Protein AF-K1S574-F1 (afdb_monomer_lite)

Foldseek 3Di:
DDDDPPDVVVLVVVLVVLLVVLVVVLVPDPDPVVSVVSVVVNCVCSVCSVVVVVVVPVPPPPPDPPVVCLVVPQLCVVCVVDPDPDDPVNSVVSSVVSVCVVVVHDPVVVVVVVVPDDDDDDDLPPPPDDPVRVVVVLVVLCVVQPPNSPDDDDDDPDSVVVVVVSVVVPPPDD

pLDDT: mean 71.99, std 15.11, range [36.28, 94.56]

Sequence (174 aa):
MPGVKYTEPFTERKSRMAEGAFDRIIGITDKETKRKAVEQAKAYILGNWSGIMIAMKSGDSNVRCSAEGHVSHVYADRMSSRPLGWCRTGADKMSRLRIYRQNQGNMLELVRYQKKEMKQVSGAEEIIYSATEMIRMEKANKRKLGVLADLPVYDIPYPQIKKIAALKNHIWGL

Structure (mmCIF, N/CA/C/O backbone):
data_AF-K1S574-F1
#
_entry.id   AF-K1S574-F1
#
loop_
_atom_site.group_PDB
_atom_site.id
_atom_site.type_symbol
_atom_site.label_atom_id
_atom_site.label_alt_id
_atom_site.label_comp_id
_atom_site.label_asym_id
_atom_site.label_entity_id
_atom_site.label_seq_id
_atom_site.pdbx_PDB_ins_code
_atom_site.Cartn_x
_atom_site.Cartn_y
_atom_site.Cartn_z
_atom_site.occupancy
_atom_site.B_iso_or_equiv
_atom_site.auth_seq_id
_atom_site.auth_comp_id
_atom_site.auth_asym_id
_atom_site.auth_atom_id
_atom_site.pdbx_PDB_model_num
ATOM 1 N N . MET A 1 1 ? -17.639 29.711 -12.517 1.00 36.62 1 MET A N 1
ATOM 2 C CA . MET A 1 1 ? -18.075 28.352 -12.124 1.00 36.62 1 MET A CA 1
ATOM 3 C C . MET A 1 1 ? -19.044 28.495 -10.957 1.00 36.62 1 MET A C 1
ATOM 5 O O . MET A 1 1 ? -18.639 29.071 -9.954 1.00 36.62 1 MET A O 1
ATOM 9 N N . PRO A 1 2 ? -20.320 28.105 -11.099 1.00 36.28 2 PRO A N 1
ATOM 10 C CA . PRO A 1 2 ? -21.314 28.299 -10.049 1.00 36.28 2 PRO A CA 1
ATOM 11 C C . PRO A 1 2 ? -21.059 27.331 -8.885 1.00 36.28 2 PRO A C 1
ATOM 13 O O . PRO A 1 2 ? -20.851 26.137 -9.090 1.00 36.28 2 PRO A O 1
ATOM 16 N N . GLY A 1 3 ? -21.018 27.876 -7.667 1.00 43.53 3 GLY A N 1
ATOM 17 C CA . GLY A 1 3 ? -20.707 27.152 -6.438 1.00 43.53 3 GLY A CA 1
ATOM 18 C C . GLY A 1 3 ? -21.792 26.148 -6.055 1.00 43.53 3 GLY A C 1
ATOM 19 O O . GLY A 1 3 ? -22.973 26.480 -5.972 1.00 43.53 3 GLY A O 1
ATOM 20 N N . VAL A 1 4 ? -21.371 24.915 -5.784 1.00 45.09 4 VAL A N 1
ATOM 21 C CA . VAL A 1 4 ? -22.225 23.810 -5.336 1.00 45.09 4 VAL A CA 1
ATOM 22 C C . VAL A 1 4 ? -22.621 24.038 -3.871 1.00 45.09 4 VAL A C 1
ATOM 24 O O . VAL A 1 4 ? -21.977 23.535 -2.956 1.00 45.09 4 VAL A O 1
ATOM 27 N N . LYS A 1 5 ? -23.681 24.815 -3.631 1.00 48.00 5 LYS A N 1
ATOM 28 C CA . LYS A 1 5 ? -24.252 25.066 -2.294 1.00 48.00 5 LYS A CA 1
ATOM 29 C C . LYS A 1 5 ? -25.531 24.259 -2.024 1.00 48.00 5 LYS A C 1
ATOM 31 O O . LYS A 1 5 ? -26.521 24.846 -1.629 1.00 48.00 5 LYS A O 1
ATOM 36 N N . TYR A 1 6 ? -25.560 22.935 -2.222 1.00 43.50 6 TYR A N 1
ATOM 37 C CA . TYR A 1 6 ? -26.774 22.145 -1.904 1.00 43.50 6 TYR A CA 1
ATOM 38 C C . TYR A 1 6 ? -26.513 20.683 -1.479 1.00 43.50 6 TYR A C 1
ATOM 40 O O . TYR A 1 6 ? -27.169 19.776 -1.981 1.00 43.50 6 TYR A O 1
ATOM 48 N N . THR A 1 7 ? -25.575 20.396 -0.556 1.00 54.28 7 THR A N 1
ATOM 49 C CA . THR A 1 7 ? -25.465 19.020 0.013 1.00 54.28 7 THR A CA 1
ATOM 50 C C . THR A 1 7 ? -25.196 18.887 1.522 1.00 54.28 7 THR A C 1
ATOM 52 O O . THR A 1 7 ? -25.251 17.764 2.026 1.00 54.28 7 THR A O 1
ATOM 55 N N . GLU A 1 8 ? -24.980 19.978 2.263 1.00 52.59 8 GLU A N 1
ATOM 56 C CA . GLU A 1 8 ? -24.678 19.952 3.711 1.00 52.59 8 GLU A CA 1
ATOM 57 C C . GLU A 1 8 ? -25.750 19.280 4.610 1.00 52.59 8 GLU A C 1
ATOM 59 O O . GLU A 1 8 ? -25.385 18.426 5.425 1.00 52.59 8 GLU A O 1
ATOM 64 N N . PRO A 1 9 ? -27.072 19.512 4.437 1.00 57.78 9 PRO A N 1
ATOM 65 C CA . PRO A 1 9 ? -28.077 18.958 5.358 1.00 57.78 9 PRO A CA 1
ATOM 66 C C . PRO A 1 9 ? -28.321 17.446 5.191 1.00 57.78 9 PRO A C 1
ATOM 68 O O . PRO A 1 9 ? -28.990 16.806 6.008 1.00 57.78 9 PRO A O 1
ATOM 71 N N . PHE A 1 10 ? -27.825 16.833 4.113 1.00 56.91 10 PHE A N 1
ATOM 72 C CA . PHE A 1 10 ? -27.921 15.384 3.912 1.00 56.91 10 PHE A CA 1
ATOM 73 C C . PHE A 1 10 ? -26.748 14.640 4.559 1.00 56.91 10 PHE A C 1
ATOM 75 O O . PHE A 1 10 ? -26.934 13.577 5.155 1.00 56.91 10 PHE A O 1
ATOM 82 N N . THR A 1 11 ? -25.544 15.210 4.477 1.00 67.69 11 THR A N 1
ATOM 83 C CA . THR A 1 11 ? -24.336 14.660 5.107 1.00 67.69 11 THR A CA 1
ATOM 84 C C . THR A 1 11 ? -24.427 14.678 6.630 1.00 67.69 11 THR A C 1
ATOM 86 O O . THR A 1 11 ? -24.017 13.713 7.272 1.00 67.69 11 THR A O 1
ATOM 89 N N . GLU A 1 12 ? -25.029 15.717 7.203 1.00 73.00 12 GLU A N 1
ATOM 90 C CA . GLU A 1 12 ? -25.180 15.881 8.652 1.00 73.00 12 GLU A CA 1
ATOM 91 C C . GLU A 1 12 ? -26.196 14.896 9.258 1.00 73.00 12 GLU A C 1
ATOM 93 O O . GLU A 1 12 ? -25.936 14.270 10.287 1.00 73.00 12 GLU A O 1
ATOM 98 N N . ARG A 1 13 ? -27.318 14.649 8.562 1.00 79.31 13 ARG A N 1
ATOM 99 C CA . ARG A 1 13 ? -28.309 13.637 8.972 1.00 79.31 13 ARG A CA 1
ATOM 100 C C . ARG A 1 13 ? -27.710 12.236 9.051 1.00 79.31 13 ARG A C 1
ATOM 102 O O . ARG A 1 13 ? -27.929 11.532 10.034 1.00 79.31 13 ARG A O 1
ATOM 109 N N . LYS A 1 14 ? -26.925 11.838 8.046 1.00 80.81 14 LYS A N 1
ATOM 110 C CA . LYS A 1 14 ? -26.242 10.537 8.055 1.00 80.81 14 LYS A CA 1
ATOM 111 C C . LYS A 1 14 ? -25.195 10.440 9.171 1.00 80.81 14 LYS A C 1
ATOM 113 O O . LYS A 1 14 ? -25.072 9.373 9.765 1.00 80.81 14 LYS A O 1
ATOM 118 N N . SER A 1 15 ? -24.513 11.542 9.494 1.00 85.00 15 SER A N 1
ATOM 119 C CA . SER A 1 15 ? -23.561 11.595 10.613 1.00 85.00 15 SER A CA 1
ATOM 120 C C . SER A 1 15 ? -24.252 11.306 11.943 1.00 85.00 15 SER A C 1
ATOM 122 O O . SER A 1 15 ? -23.809 10.437 12.685 1.00 85.00 15 SER A O 1
ATOM 124 N N . ARG A 1 16 ? -25.396 11.956 12.211 1.00 87.44 16 ARG A N 1
ATOM 125 C CA . ARG A 1 16 ? -26.190 11.713 13.432 1.00 87.44 16 ARG A CA 1
ATOM 126 C C . ARG A 1 16 ? -26.704 10.278 13.529 1.00 87.44 16 ARG A C 1
ATOM 128 O O . ARG A 1 16 ? -26.748 9.711 14.615 1.00 87.44 16 ARG A O 1
ATOM 135 N N . MET A 1 17 ? -27.091 9.675 12.404 1.00 89.19 17 MET A N 1
ATOM 136 C CA . MET A 1 17 ? -27.496 8.266 12.387 1.00 89.19 17 MET A CA 1
ATOM 137 C C . MET A 1 17 ? -26.329 7.329 12.717 1.00 89.19 17 MET A C 1
ATOM 139 O O . MET A 1 17 ? -26.517 6.375 13.472 1.00 89.19 17 MET A O 1
ATOM 143 N N . ALA A 1 18 ? -25.140 7.597 12.166 1.00 89.12 18 ALA A N 1
ATOM 144 C CA . ALA A 1 18 ? -23.933 6.832 12.463 1.00 89.12 18 ALA A CA 1
ATOM 145 C C . ALA A 1 18 ? -23.533 6.982 13.936 1.00 89.12 18 ALA A C 1
ATOM 147 O O . ALA A 1 18 ? -23.275 5.986 14.606 1.00 89.12 18 ALA A O 1
ATOM 148 N N . GLU A 1 19 ? -23.569 8.205 14.460 1.00 91.94 19 GLU A N 1
ATOM 149 C CA . GLU A 1 19 ? -23.322 8.497 15.870 1.00 91.94 19 GLU A CA 1
ATOM 150 C C . GLU A 1 19 ? -24.258 7.702 16.791 1.00 91.94 19 GLU A C 1
ATOM 152 O O . GLU A 1 19 ? -23.784 6.941 17.634 1.00 91.94 19 GLU A O 1
ATOM 157 N N . GLY A 1 20 ? -25.571 7.765 16.550 1.00 92.00 20 GLY A N 1
ATOM 158 C CA . GLY A 1 20 ? -26.545 7.003 17.334 1.00 92.00 20 GLY A CA 1
ATOM 159 C C . GLY A 1 20 ? -26.402 5.481 17.193 1.00 92.00 20 GLY A C 1
ATOM 160 O O . GLY A 1 20 ? -26.779 4.733 18.095 1.00 92.00 20 GLY A O 1
ATOM 161 N N . ALA A 1 21 ? -25.854 4.980 16.081 1.00 93.12 21 ALA A N 1
ATOM 162 C CA . ALA A 1 21 ? -25.511 3.565 15.953 1.00 93.12 21 ALA A CA 1
ATOM 163 C C . ALA A 1 21 ? -24.328 3.188 16.857 1.00 93.12 21 ALA A C 1
ATOM 165 O O . ALA A 1 21 ? -24.429 2.197 17.580 1.00 93.12 21 ALA A O 1
ATOM 166 N N . PHE A 1 22 ? -23.260 3.990 16.876 1.00 93.94 22 PHE A N 1
ATOM 167 C CA . PHE A 1 22 ? -22.123 3.768 17.773 1.00 93.94 22 PHE A CA 1
ATOM 168 C C . PHE A 1 22 ? -22.522 3.850 19.245 1.00 93.94 22 PHE A C 1
ATOM 170 O O . PHE A 1 22 ? -22.114 2.986 20.015 1.00 93.94 22 PHE A O 1
ATOM 177 N N . ASP A 1 23 ? -23.369 4.804 19.628 1.00 93.25 23 ASP A N 1
ATOM 178 C CA . ASP A 1 23 ? -23.816 4.945 21.020 1.00 93.25 23 ASP A CA 1
ATOM 179 C C . ASP A 1 23 ? -24.619 3.732 21.502 1.00 93.25 23 ASP A C 1
ATOM 181 O O . ASP A 1 23 ? -24.429 3.263 22.624 1.00 93.25 23 ASP A O 1
ATOM 185 N N . ARG A 1 24 ? -25.453 3.149 20.631 1.00 94.56 24 ARG A N 1
ATOM 186 C CA . ARG A 1 24 ? -26.146 1.886 20.934 1.00 94.56 24 ARG A CA 1
ATOM 187 C C . ARG A 1 24 ? -25.176 0.718 21.090 1.00 94.56 24 ARG A C 1
ATOM 189 O O . ARG A 1 24 ? -25.341 -0.080 22.005 1.00 94.56 24 ARG A O 1
ATOM 196 N N . ILE A 1 25 ? -24.166 0.622 20.223 1.00 92.56 25 ILE A N 1
ATOM 197 C CA . ILE A 1 25 ? -23.147 -0.435 20.309 1.00 92.56 25 ILE A CA 1
ATOM 198 C C . ILE A 1 25 ? -22.358 -0.298 21.615 1.00 92.56 25 ILE A C 1
ATOM 200 O O . ILE A 1 25 ? -22.168 -1.289 22.314 1.00 92.56 25 ILE A O 1
ATOM 204 N N . ILE A 1 26 ? -21.949 0.919 21.975 1.00 92.81 26 ILE A N 1
ATOM 205 C CA . ILE A 1 26 ? -21.255 1.221 23.234 1.00 92.81 26 ILE A CA 1
ATOM 206 C C . ILE A 1 26 ? -22.130 0.838 24.433 1.00 92.81 26 ILE A C 1
ATOM 208 O O . ILE A 1 26 ? -21.630 0.211 25.361 1.00 92.81 26 ILE A O 1
ATOM 212 N N . GLY A 1 27 ? -23.431 1.144 24.389 1.00 90.06 27 GLY A N 1
ATOM 213 C CA . GLY A 1 27 ? -24.377 0.828 25.463 1.00 90.06 27 GLY A CA 1
ATOM 214 C C . GLY A 1 27 ? -24.627 -0.668 25.692 1.00 90.06 27 GLY A C 1
ATOM 215 O O . GLY A 1 27 ? -24.934 -1.050 26.813 1.00 90.06 27 GLY A O 1
ATOM 216 N N . ILE A 1 28 ? -24.480 -1.509 24.661 1.00 93.94 28 ILE A N 1
ATOM 217 C CA . ILE A 1 28 ? -24.644 -2.978 24.750 1.00 93.94 28 ILE A CA 1
ATOM 218 C C . ILE A 1 28 ? -23.294 -3.683 25.003 1.00 93.94 28 ILE A C 1
ATOM 220 O O . ILE A 1 28 ? -23.240 -4.877 25.285 1.00 93.94 28 ILE A O 1
ATOM 224 N N . THR A 1 29 ? -22.170 -2.971 24.880 1.00 91.50 29 THR A N 1
ATOM 225 C CA . THR A 1 29 ? -20.838 -3.569 25.023 1.00 91.50 29 THR A CA 1
ATOM 226 C C . THR A 1 29 ? -20.386 -3.553 26.481 1.00 91.50 29 THR A C 1
ATOM 228 O O . THR A 1 29 ? -19.859 -2.554 26.965 1.00 91.50 29 THR A O 1
ATOM 231 N N . ASP A 1 30 ? -20.494 -4.700 27.152 1.00 86.06 30 ASP A N 1
ATOM 232 C CA . ASP A 1 30 ? -20.135 -4.837 28.574 1.00 86.06 30 ASP A CA 1
ATOM 233 C C . ASP A 1 30 ? -18.623 -4.775 28.841 1.00 86.06 30 ASP A C 1
ATOM 235 O O . ASP A 1 30 ? -18.162 -4.373 29.909 1.00 86.06 30 ASP A O 1
ATOM 239 N N . LYS A 1 31 ? -17.810 -5.212 27.872 1.00 93.00 31 LYS A N 1
ATOM 240 C CA . LYS A 1 31 ? -16.362 -5.350 28.059 1.00 93.00 31 LYS A CA 1
ATOM 241 C C . LYS A 1 31 ? -15.661 -4.016 27.812 1.00 93.00 31 LYS A C 1
ATOM 243 O O . LYS A 1 31 ? -15.561 -3.578 26.668 1.00 93.00 31 LYS A O 1
ATOM 248 N N . GLU A 1 32 ? -15.073 -3.437 28.855 1.00 87.94 32 GLU A N 1
ATOM 249 C CA . GLU A 1 32 ? -14.418 -2.117 28.818 1.00 87.94 32 GLU A CA 1
ATOM 250 C C . GLU A 1 32 ? -13.373 -1.965 27.695 1.00 87.94 32 GLU A C 1
ATOM 252 O O . GLU A 1 32 ? -13.315 -0.951 27.002 1.00 87.94 32 GLU A O 1
ATOM 257 N N . THR A 1 33 ? -12.573 -3.002 27.432 1.00 90.06 33 THR A N 1
ATOM 258 C CA . THR A 1 33 ? -11.583 -2.976 26.339 1.00 90.06 33 THR A CA 1
ATOM 259 C C . THR A 1 33 ? -12.226 -2.903 24.955 1.00 90.06 33 THR A C 1
ATOM 261 O O . THR A 1 33 ? -11.696 -2.249 24.058 1.00 90.06 33 THR A O 1
ATOM 264 N N . LYS A 1 34 ? -13.375 -3.559 24.768 1.00 90.25 34 LYS A N 1
ATOM 265 C CA . LYS A 1 34 ? -14.141 -3.506 23.518 1.00 90.25 34 LYS A CA 1
ATOM 266 C C . LYS A 1 34 ? -14.873 -2.180 23.393 1.00 90.25 34 LYS A C 1
ATOM 268 O O . LYS A 1 34 ? -14.872 -1.607 22.311 1.00 90.25 34 LYS A O 1
ATOM 273 N N . ARG A 1 35 ? -15.402 -1.659 24.498 1.00 91.44 35 ARG A N 1
ATOM 274 C CA . ARG A 1 35 ? -16.041 -0.347 24.555 1.00 91.44 35 ARG A CA 1
ATOM 275 C C . ARG A 1 35 ? -15.086 0.767 24.118 1.00 91.44 35 ARG A C 1
ATOM 277 O O . ARG A 1 35 ? -15.405 1.489 23.180 1.00 91.44 35 ARG A O 1
ATOM 284 N N . LYS A 1 36 ? -13.869 0.808 24.674 1.00 91.50 36 LYS A N 1
ATOM 285 C CA . LYS A 1 36 ? -12.814 1.747 24.246 1.00 91.50 36 LYS A CA 1
ATOM 286 C C . LYS A 1 36 ? -12.464 1.623 22.765 1.00 91.50 36 LYS A C 1
ATOM 288 O O . LYS A 1 36 ? -12.276 2.633 22.095 1.00 91.50 36 LYS A O 1
ATOM 293 N N . ALA A 1 37 ? -12.392 0.401 22.233 1.00 91.50 37 ALA A N 1
ATOM 294 C CA . ALA A 1 37 ? -12.127 0.197 20.809 1.00 91.50 37 ALA A CA 1
ATOM 295 C C . ALA A 1 37 ? -13.258 0.760 19.927 1.00 91.50 37 ALA A C 1
ATOM 297 O O . ALA A 1 37 ? -12.993 1.383 18.899 1.00 91.50 37 ALA A O 1
ATOM 298 N N . VAL A 1 38 ? -14.516 0.584 20.342 1.00 92.00 38 VAL A N 1
ATOM 299 C CA . VAL A 1 38 ? -15.683 1.142 19.643 1.00 92.00 38 VAL A CA 1
ATOM 300 C C . VAL A 1 38 ? -15.717 2.669 19.752 1.00 92.00 38 VAL A C 1
ATOM 302 O O . VAL A 1 38 ? -15.989 3.336 18.757 1.00 92.00 38 VAL A O 1
ATOM 305 N N . GLU A 1 39 ? -15.385 3.241 20.909 1.00 92.19 39 GLU A N 1
ATOM 306 C CA . GLU A 1 39 ? -15.279 4.695 21.104 1.00 92.19 39 GLU A CA 1
ATOM 307 C C . GLU A 1 39 ? -14.189 5.315 20.218 1.00 92.19 39 GLU A C 1
ATOM 309 O O . GLU A 1 39 ? -14.418 6.337 19.569 1.00 92.19 39 GLU A O 1
ATOM 314 N N . GLN A 1 40 ? -13.026 4.666 20.112 1.00 92.81 40 GLN A N 1
ATOM 315 C CA . GLN A 1 40 ? -11.958 5.087 19.200 1.00 92.81 40 GLN A CA 1
ATOM 316 C C . GLN A 1 40 ? -12.405 5.023 17.735 1.00 92.81 40 GLN A C 1
ATOM 318 O O . GLN A 1 40 ? -12.161 5.961 16.974 1.00 92.81 40 GLN A O 1
ATOM 323 N N . ALA A 1 41 ? -13.102 3.953 17.341 1.00 91.38 41 ALA A N 1
ATOM 324 C CA . ALA A 1 41 ? -13.655 3.827 15.996 1.00 91.38 41 ALA A CA 1
ATOM 325 C C . ALA A 1 41 ? -14.700 4.917 15.703 1.00 91.38 41 ALA A C 1
ATOM 327 O O . ALA A 1 41 ? -14.652 5.537 14.637 1.00 91.38 41 ALA A O 1
ATOM 328 N N . LYS A 1 42 ? -15.595 5.203 16.662 1.00 93.62 42 LYS A N 1
ATOM 329 C CA . LYS A 1 42 ? -16.580 6.293 16.589 1.00 93.62 42 LYS A CA 1
ATOM 330 C C . LYS A 1 42 ? -15.880 7.631 16.344 1.00 93.62 42 LYS A C 1
ATOM 332 O O . LYS A 1 42 ? -16.218 8.329 15.389 1.00 93.62 42 LYS A O 1
ATOM 337 N N . ALA A 1 43 ? -14.893 7.967 17.175 1.00 92.00 43 ALA A N 1
ATOM 338 C CA . ALA A 1 43 ? -14.150 9.222 17.076 1.00 92.00 43 ALA A CA 1
ATOM 339 C C . ALA A 1 43 ? -13.436 9.358 15.723 1.00 92.00 43 ALA A C 1
ATOM 341 O O . ALA A 1 43 ? -13.504 10.410 15.089 1.00 92.00 43 ALA A O 1
ATOM 342 N N . TYR A 1 44 ? -12.807 8.283 15.244 1.00 91.50 44 TYR A N 1
ATOM 343 C CA . TYR A 1 44 ? -12.117 8.282 13.958 1.00 91.50 44 TYR A CA 1
ATOM 344 C C . TYR A 1 44 ? -13.077 8.486 12.778 1.00 91.50 44 TYR A C 1
ATOM 346 O O . TYR A 1 44 ? -12.818 9.314 11.904 1.00 91.50 44 TYR A O 1
ATOM 354 N N . ILE A 1 45 ? -14.198 7.762 12.748 1.00 90.19 45 ILE A N 1
ATOM 355 C CA . ILE A 1 45 ? -15.159 7.827 11.638 1.00 90.19 45 ILE A CA 1
ATOM 356 C C . ILE A 1 45 ? -15.872 9.181 11.603 1.00 90.19 45 ILE A C 1
ATOM 358 O O . ILE A 1 45 ? -15.983 9.777 10.531 1.00 90.19 45 ILE A O 1
ATOM 362 N N . LEU A 1 46 ? -16.320 9.691 12.754 1.00 89.75 46 LEU A N 1
ATOM 363 C CA . LEU A 1 46 ? -16.983 10.996 12.828 1.00 89.75 46 LEU A CA 1
ATOM 364 C C . LEU A 1 46 ? -16.003 12.148 12.556 1.00 89.75 46 LEU A C 1
ATOM 366 O O . LEU A 1 46 ? -16.351 13.085 11.842 1.00 89.75 46 LEU A O 1
ATOM 370 N N . GLY A 1 47 ? -14.758 12.053 13.035 1.00 88.69 47 GLY A N 1
ATOM 371 C CA . GLY A 1 47 ? -13.717 13.049 12.759 1.00 88.69 47 GLY A CA 1
ATOM 372 C C . GLY A 1 47 ? -13.336 13.148 11.276 1.00 88.69 47 GLY A C 1
ATOM 373 O O . GLY A 1 47 ? -12.997 14.227 10.800 1.00 88.69 47 GLY A O 1
ATOM 374 N N . ASN A 1 48 ? -13.447 12.047 10.524 1.00 89.94 48 ASN A N 1
ATOM 375 C CA . ASN A 1 48 ? -13.143 11.988 9.087 1.00 89.94 48 ASN A CA 1
ATOM 376 C C . ASN A 1 48 ? -14.400 11.983 8.191 1.00 89.94 48 ASN A C 1
ATOM 378 O O . ASN A 1 48 ? -14.322 11.674 6.998 1.00 89.94 48 ASN A O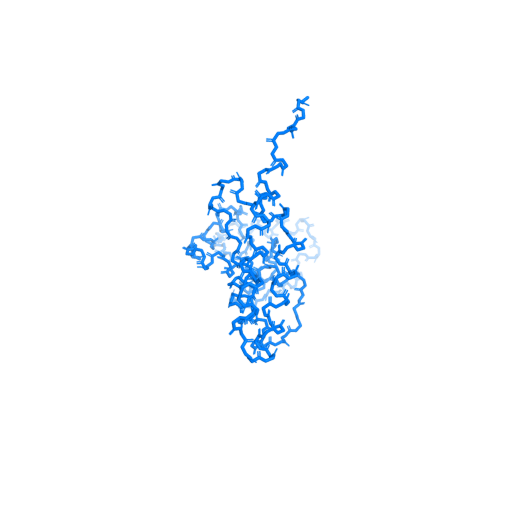 1
ATOM 382 N N . TRP A 1 49 ? -15.567 12.326 8.744 1.00 87.44 49 TRP A N 1
ATOM 383 C CA . TRP A 1 49 ? -16.867 12.144 8.092 1.00 87.44 49 TRP A CA 1
ATOM 384 C C . TRP A 1 49 ? -16.991 12.836 6.729 1.00 87.44 49 TRP A C 1
ATOM 386 O O . TRP A 1 49 ? -17.515 12.264 5.768 1.00 87.44 49 TRP A O 1
ATOM 396 N N . SER A 1 50 ? -16.478 14.064 6.619 1.00 81.69 50 SER A N 1
ATOM 397 C CA . SER A 1 50 ? -16.505 14.844 5.379 1.00 81.69 50 SER A CA 1
ATOM 398 C C . SER A 1 50 ? -15.748 14.143 4.247 1.00 81.69 50 SER A C 1
ATOM 400 O O . SER A 1 50 ? -16.287 14.004 3.148 1.00 81.69 50 SER A O 1
ATOM 402 N N . GLY A 1 51 ? -14.547 13.628 4.525 1.00 80.00 51 GLY A N 1
ATOM 403 C CA . GLY A 1 51 ? -13.729 12.885 3.565 1.00 80.00 51 GLY A CA 1
ATOM 404 C C . GLY A 1 51 ? -14.394 11.586 3.110 1.00 80.00 51 GLY A C 1
ATOM 405 O O . GLY A 1 51 ? -14.440 11.302 1.912 1.00 80.00 51 GLY A O 1
ATOM 406 N N . ILE A 1 52 ? -14.996 10.843 4.044 1.00 82.94 52 ILE A N 1
ATOM 407 C CA . ILE A 1 52 ? -15.745 9.613 3.742 1.00 82.94 52 ILE A CA 1
ATOM 408 C C . ILE A 1 52 ? -16.919 9.919 2.804 1.00 82.94 52 ILE A C 1
ATOM 410 O O . ILE A 1 52 ? -17.102 9.247 1.789 1.00 82.94 52 ILE A O 1
ATOM 414 N N . MET A 1 53 ? -17.697 10.965 3.090 1.00 82.31 53 MET A N 1
ATOM 415 C CA . MET A 1 53 ? -18.847 11.339 2.264 1.00 82.31 53 MET A CA 1
ATOM 416 C C . MET A 1 53 ? -18.450 11.845 0.873 1.00 82.31 53 MET A C 1
ATOM 418 O O . MET A 1 53 ? -19.189 11.606 -0.084 1.00 82.31 53 MET A O 1
ATOM 422 N N . ILE A 1 54 ? -17.306 12.521 0.740 1.00 79.50 54 ILE A N 1
ATOM 423 C CA . ILE A 1 54 ? -16.750 12.913 -0.564 1.00 79.50 54 ILE A CA 1
ATOM 424 C C . ILE A 1 54 ? -16.407 11.662 -1.381 1.00 79.50 54 ILE A C 1
ATOM 426 O O . ILE A 1 54 ? -16.853 11.550 -2.522 1.00 79.50 54 ILE A O 1
ATOM 430 N N . ALA A 1 55 ? -15.712 10.693 -0.778 1.00 71.06 55 ALA A N 1
ATOM 431 C CA . ALA A 1 55 ? -15.375 9.426 -1.428 1.00 71.06 55 ALA A CA 1
ATOM 432 C C . ALA A 1 55 ? -16.618 8.599 -1.812 1.00 71.06 55 ALA A C 1
ATOM 434 O O . ALA A 1 55 ? -16.625 7.922 -2.834 1.00 71.06 55 ALA A O 1
ATOM 435 N N . MET A 1 56 ? -17.701 8.666 -1.031 1.00 73.88 56 MET A N 1
ATOM 436 C CA . MET A 1 56 ? -18.959 7.995 -1.386 1.00 73.88 56 MET A CA 1
ATOM 437 C C . MET A 1 56 ? -19.709 8.678 -2.538 1.00 73.88 56 MET A C 1
ATOM 439 O O . MET A 1 56 ? -20.434 8.008 -3.271 1.00 73.88 56 MET A O 1
ATOM 443 N N . LYS A 1 57 ? -19.579 10.003 -2.690 1.00 71.88 57 LYS A N 1
ATOM 444 C CA . LYS A 1 57 ? -20.251 10.772 -3.752 1.00 71.88 57 LYS A CA 1
ATOM 445 C C . LYS A 1 57 ? -19.552 10.660 -5.103 1.00 71.88 57 LYS A C 1
ATOM 447 O O . LYS A 1 57 ? -20.223 10.825 -6.116 1.00 71.88 57 LYS A O 1
ATOM 452 N N . SER A 1 58 ? -18.242 10.408 -5.132 1.00 66.69 58 SER A N 1
ATOM 453 C CA . SER A 1 58 ? -17.465 10.414 -6.376 1.00 66.69 58 SER A CA 1
ATOM 454 C C . SER A 1 58 ? -17.832 9.287 -7.344 1.00 66.69 58 SER A C 1
ATOM 456 O O . SER A 1 58 ? -17.446 9.369 -8.501 1.00 66.69 58 SER A O 1
ATOM 458 N N . GLY A 1 59 ? -18.588 8.263 -6.924 1.00 58.84 59 GLY A N 1
ATOM 459 C CA . GLY A 1 59 ? -19.152 7.229 -7.810 1.00 58.84 59 GLY A CA 1
ATOM 460 C C . GLY A 1 59 ? -18.127 6.291 -8.466 1.00 58.84 59 GLY A C 1
ATOM 461 O O . GLY A 1 59 ? -18.494 5.201 -8.897 1.00 58.84 59 GLY A O 1
ATOM 462 N N . ASP A 1 60 ? -16.848 6.665 -8.477 1.00 59.34 60 ASP A N 1
ATOM 463 C CA . ASP A 1 60 ? -15.729 5.868 -8.963 1.00 59.34 60 ASP A CA 1
ATOM 464 C C . ASP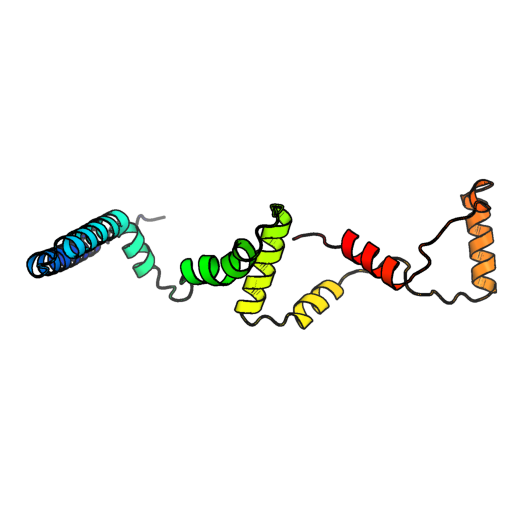 A 1 60 ? -15.448 4.697 -8.018 1.00 59.34 60 ASP A C 1
ATOM 466 O O . ASP A 1 60 ? -14.559 4.719 -7.165 1.00 59.34 60 ASP A O 1
ATOM 470 N N . SER A 1 61 ? -16.195 3.610 -8.200 1.00 56.34 61 SER A N 1
ATOM 471 C CA . SER A 1 61 ? -15.947 2.334 -7.523 1.00 56.34 61 SER A CA 1
ATOM 472 C C . SER A 1 61 ? -14.602 1.698 -7.898 1.00 56.34 61 SER A C 1
ATOM 474 O O . SER A 1 61 ? -14.204 0.722 -7.262 1.00 56.34 61 SER A O 1
ATOM 476 N N . ASN A 1 62 ? -13.925 2.226 -8.925 1.00 52.03 62 ASN A N 1
ATOM 477 C CA . ASN A 1 62 ? -12.656 1.720 -9.444 1.00 52.03 62 ASN A CA 1
ATOM 478 C C . ASN A 1 62 ? -11.427 2.220 -8.673 1.00 52.03 62 ASN A C 1
AT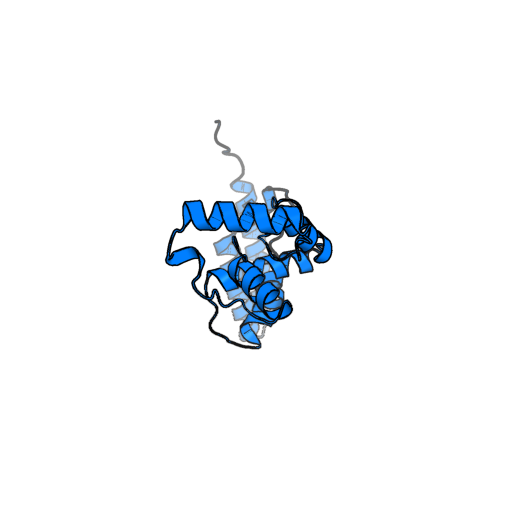OM 480 O O . ASN A 1 62 ? -10.401 1.544 -8.676 1.00 52.03 62 ASN A O 1
ATOM 484 N N . VAL A 1 63 ? -11.511 3.350 -7.963 1.00 54.25 63 VAL A N 1
ATOM 485 C CA . VAL A 1 63 ? -10.394 3.857 -7.147 1.00 54.25 63 VAL A CA 1
ATOM 486 C C . VAL A 1 63 ? -10.584 3.407 -5.702 1.00 54.25 63 VAL A C 1
ATOM 488 O O . VAL A 1 63 ? -10.812 4.192 -4.786 1.00 54.25 63 VAL A O 1
ATOM 491 N N . ARG A 1 64 ? -10.520 2.093 -5.482 1.00 53.34 64 ARG A N 1
ATOM 492 C CA . ARG A 1 64 ? -10.435 1.528 -4.131 1.00 53.34 64 ARG A CA 1
ATOM 493 C C . ARG A 1 64 ? -8.967 1.351 -3.783 1.00 53.34 64 ARG A C 1
ATOM 495 O O . ARG A 1 64 ? -8.282 0.489 -4.326 1.00 53.34 64 ARG A O 1
ATOM 502 N N . CYS A 1 65 ? -8.468 2.194 -2.886 1.00 56.78 65 CYS A N 1
ATOM 503 C CA . CYS A 1 65 ? -7.115 2.059 -2.372 1.00 56.78 65 CYS A CA 1
ATOM 504 C C . CYS A 1 65 ? -7.044 0.822 -1.463 1.00 56.78 65 CYS A C 1
ATOM 506 O O . CYS A 1 65 ? -7.523 0.855 -0.332 1.00 56.78 65 CYS A O 1
ATOM 508 N N . SER A 1 66 ? -6.426 -0.265 -1.934 1.00 56.53 66 SER A N 1
ATOM 509 C CA . SER A 1 66 ? -5.976 -1.362 -1.066 1.00 56.53 66 SER A CA 1
ATOM 510 C C . SER A 1 66 ? -4.670 -0.944 -0.386 1.00 56.53 66 SER A C 1
ATOM 512 O O . SER A 1 66 ? -3.604 -1.503 -0.643 1.00 56.53 66 SER A O 1
ATOM 514 N N . ALA A 1 67 ? -4.729 0.135 0.404 1.00 56.66 67 ALA A N 1
ATOM 515 C CA . ALA A 1 67 ? -3.562 0.698 1.081 1.00 56.66 67 ALA A CA 1
ATOM 516 C C . ALA A 1 67 ? -2.875 -0.376 1.929 1.00 56.66 67 ALA A C 1
ATOM 518 O O . ALA A 1 67 ? -1.661 -0.542 1.871 1.00 56.66 67 ALA A O 1
ATOM 519 N N . GLU A 1 68 ? -3.673 -1.161 2.649 1.00 57.09 68 GLU A N 1
ATOM 520 C CA . GLU A 1 68 ? -3.180 -2.255 3.470 1.00 57.09 68 GLU A CA 1
ATOM 521 C C . GLU A 1 68 ? -2.612 -3.385 2.605 1.00 57.09 68 GLU A C 1
ATOM 523 O O . GLU A 1 68 ? -1.449 -3.735 2.763 1.00 57.09 68 GLU A O 1
ATOM 528 N N . GLY A 1 69 ? -3.353 -3.877 1.606 1.00 58.19 69 GLY A N 1
ATOM 529 C CA . GLY A 1 69 ? -2.890 -4.975 0.753 1.00 58.19 69 GLY A CA 1
ATOM 530 C C . GLY A 1 69 ? -1.592 -4.664 -0.003 1.00 58.19 69 GLY A C 1
ATOM 531 O O . GLY A 1 69 ? -0.684 -5.491 -0.055 1.00 58.19 69 GLY A O 1
ATOM 532 N N . HIS A 1 70 ? -1.444 -3.461 -0.556 1.00 62.19 70 HIS A N 1
ATOM 533 C CA . HIS A 1 70 ? -0.208 -3.091 -1.248 1.00 62.19 70 HIS A CA 1
ATOM 534 C C . HIS A 1 70 ? 0.957 -2.850 -0.278 1.00 62.19 70 HIS A C 1
ATOM 536 O O . HIS A 1 70 ? 2.077 -3.291 -0.541 1.00 62.19 70 HIS A O 1
ATOM 542 N N . VAL A 1 71 ? 0.723 -2.188 0.858 1.00 63.91 71 VAL A N 1
ATOM 543 C CA . VAL A 1 71 ? 1.812 -1.806 1.767 1.00 63.91 71 VAL A CA 1
ATOM 544 C C . VAL A 1 71 ? 2.264 -2.962 2.657 1.00 63.91 71 VAL A C 1
ATOM 546 O O . VAL A 1 71 ? 3.469 -3.198 2.774 1.00 63.91 71 VAL A O 1
ATOM 549 N N . SER A 1 72 ? 1.338 -3.725 3.236 1.00 60.72 72 SER A N 1
ATOM 550 C CA . SER A 1 72 ? 1.670 -4.811 4.163 1.00 60.72 72 SER A CA 1
ATOM 551 C C . SER A 1 72 ? 1.940 -6.142 3.455 1.00 60.72 72 SER A C 1
ATOM 553 O O . SER A 1 72 ? 2.883 -6.832 3.827 1.00 60.72 72 SER A O 1
ATOM 555 N N . HIS A 1 73 ? 1.203 -6.500 2.397 1.00 66.75 73 HIS A N 1
ATOM 556 C CA . HIS A 1 73 ? 1.432 -7.782 1.713 1.00 66.75 73 HIS A CA 1
ATOM 557 C C . HIS A 1 73 ? 2.462 -7.698 0.585 1.00 66.75 73 HIS A C 1
ATOM 559 O O . HIS A 1 73 ? 3.313 -8.579 0.470 1.00 66.75 73 HIS A O 1
ATOM 565 N N . VAL A 1 74 ? 2.423 -6.659 -0.255 1.00 68.31 74 VAL A N 1
ATOM 566 C CA . VAL A 1 74 ? 3.295 -6.595 -1.443 1.00 68.31 74 VAL A CA 1
ATOM 567 C C . VAL A 1 74 ? 4.672 -6.012 -1.110 1.00 68.31 74 VAL A C 1
ATOM 569 O O . VAL A 1 74 ? 5.694 -6.583 -1.516 1.00 68.31 74 VAL A O 1
ATOM 572 N N . TYR A 1 75 ? 4.728 -4.903 -0.365 1.00 70.94 75 TYR A N 1
ATOM 573 C CA . TYR A 1 75 ? 5.999 -4.261 -0.009 1.00 70.94 75 TYR A CA 1
ATOM 574 C C . TYR A 1 75 ? 6.666 -4.873 1.218 1.00 70.94 75 TYR A C 1
ATOM 576 O O . TYR A 1 75 ? 7.869 -5.156 1.161 1.00 70.94 75 TYR A O 1
ATOM 584 N N . ALA A 1 76 ? 5.919 -5.109 2.305 1.00 70.56 76 ALA A N 1
ATOM 585 C CA . ALA A 1 76 ? 6.531 -5.596 3.538 1.00 70.56 76 ALA A CA 1
ATOM 586 C C . ALA A 1 76 ? 7.164 -6.976 3.348 1.00 70.56 76 ALA A C 1
ATOM 588 O O . ALA A 1 76 ? 8.296 -7.143 3.772 1.00 70.56 76 ALA A O 1
ATOM 589 N N . ASP A 1 77 ? 6.552 -7.902 2.602 1.00 72.38 77 ASP A N 1
ATOM 590 C CA . ASP A 1 77 ? 7.153 -9.209 2.284 1.00 72.38 77 ASP A CA 1
ATOM 591 C C . ASP A 1 77 ? 8.617 -9.103 1.801 1.00 72.38 77 ASP A C 1
ATOM 593 O O . ASP A 1 77 ? 9.483 -9.876 2.214 1.00 72.38 77 ASP A O 1
ATOM 597 N N . ARG A 1 78 ? 8.954 -8.092 0.983 1.00 71.75 78 ARG A N 1
ATOM 598 C CA . ARG A 1 78 ? 10.342 -7.901 0.530 1.00 71.75 78 ARG A CA 1
ATOM 599 C C . ARG A 1 78 ? 11.214 -7.133 1.501 1.00 71.75 78 ARG A C 1
ATOM 601 O O . ARG A 1 78 ? 12.417 -7.407 1.560 1.00 71.75 78 ARG A O 1
ATOM 608 N N . MET A 1 79 ? 10.639 -6.108 2.119 1.00 67.88 79 MET A N 1
ATOM 609 C CA . MET A 1 79 ? 11.374 -5.105 2.887 1.00 67.88 79 MET A CA 1
ATOM 610 C C . MET A 1 79 ? 11.568 -5.523 4.348 1.00 67.88 79 MET A C 1
ATOM 612 O O . MET A 1 79 ? 12.555 -5.117 4.952 1.00 67.88 79 MET A O 1
ATOM 616 N N . SER A 1 80 ? 10.690 -6.371 4.889 1.00 69.25 80 SER A N 1
ATOM 617 C CA . SER A 1 80 ? 10.766 -6.911 6.251 1.00 69.25 80 SER A CA 1
ATOM 618 C C . SER A 1 80 ? 11.574 -8.207 6.327 1.00 69.25 80 SER A C 1
ATOM 620 O O . SER A 1 80 ? 12.297 -8.413 7.296 1.00 69.25 80 SER A O 1
ATOM 622 N N . SER A 1 81 ? 11.508 -9.065 5.299 1.00 62.66 81 SER A N 1
ATOM 623 C CA . SER A 1 81 ? 12.136 -10.397 5.331 1.00 62.66 81 SER A CA 1
ATOM 624 C C . SER A 1 81 ? 13.663 -10.359 5.314 1.00 62.66 81 SER A C 1
ATOM 626 O O . SER A 1 81 ? 14.305 -11.285 5.807 1.00 62.66 81 SER A O 1
ATOM 628 N N . ARG A 1 82 ? 14.257 -9.301 4.743 1.00 62.53 82 ARG A N 1
ATOM 629 C CA . ARG A 1 82 ? 15.705 -9.044 4.742 1.00 62.53 82 ARG A CA 1
ATOM 630 C C . ARG A 1 82 ? 15.952 -7.535 4.726 1.00 62.53 82 ARG A C 1
ATOM 632 O O . ARG A 1 82 ? 15.976 -6.971 3.625 1.00 62.53 82 ARG A O 1
ATOM 639 N N . PRO A 1 83 ? 16.129 -6.884 5.891 1.00 60.91 83 PRO A N 1
ATOM 640 C CA . PRO A 1 83 ? 16.427 -5.459 5.972 1.00 60.91 83 PRO A CA 1
ATOM 641 C C . PRO A 1 83 ? 17.856 -5.204 5.475 1.00 60.91 83 PRO A C 1
ATOM 643 O O . PRO A 1 83 ? 18.798 -5.012 6.233 1.00 60.91 83 PRO A O 1
ATOM 646 N N . LEU A 1 84 ? 18.030 -5.259 4.159 1.00 62.78 84 LEU A N 1
ATOM 647 C CA . LEU A 1 84 ? 19.173 -4.686 3.472 1.00 62.78 84 LEU A CA 1
ATOM 648 C C . LEU A 1 84 ? 18.867 -3.200 3.311 1.00 62.78 84 LEU A C 1
ATOM 650 O O . LEU A 1 84 ? 17.735 -2.846 2.987 1.00 62.78 84 LEU A O 1
ATOM 654 N N . GLY A 1 85 ? 19.845 -2.330 3.556 1.00 70.12 85 GLY A N 1
ATOM 655 C CA . GLY A 1 85 ? 19.672 -0.897 3.339 1.00 70.12 85 GLY A CA 1
ATOM 656 C C . GLY A 1 85 ? 19.210 -0.640 1.905 1.00 70.12 85 GLY A C 1
ATOM 657 O O . GLY A 1 85 ? 19.944 -0.894 0.951 1.00 70.12 85 GLY A O 1
ATOM 658 N N . TRP A 1 86 ? 17.973 -0.179 1.746 1.00 74.62 86 TRP A N 1
ATOM 659 C CA . TRP A 1 86 ? 17.420 0.149 0.442 1.00 74.62 86 TRP A CA 1
ATOM 660 C C . TRP A 1 86 ? 17.823 1.572 0.077 1.00 74.62 86 TRP A C 1
ATOM 662 O O . TRP A 1 86 ? 17.546 2.514 0.819 1.00 74.62 86 TRP A O 1
ATOM 672 N N . CYS A 1 87 ? 18.435 1.760 -1.091 1.00 82.19 87 CYS A N 1
ATOM 673 C CA . CYS A 1 87 ? 18.497 3.096 -1.669 1.00 82.19 87 CYS A CA 1
ATOM 674 C C . CYS A 1 87 ? 17.090 3.508 -2.137 1.00 82.19 87 CYS A C 1
ATOM 676 O O . CYS A 1 87 ? 16.302 2.663 -2.570 1.00 82.19 87 CYS A O 1
ATOM 678 N N . ARG A 1 88 ? 16.773 4.810 -2.068 1.00 81.06 88 ARG A N 1
ATOM 679 C CA . ARG A 1 88 ? 15.446 5.348 -2.435 1.00 81.06 88 ARG A CA 1
ATOM 680 C C . ARG A 1 88 ? 15.010 4.896 -3.826 1.00 81.06 88 ARG A C 1
ATOM 682 O O . ARG A 1 88 ? 13.906 4.397 -3.999 1.00 81.06 88 ARG A O 1
ATOM 689 N N . THR A 1 89 ? 15.924 5.009 -4.783 1.00 82.12 89 THR A N 1
ATOM 690 C CA . THR A 1 89 ? 15.721 4.577 -6.163 1.00 82.12 89 THR A CA 1
ATOM 691 C C . THR A 1 89 ? 15.414 3.084 -6.228 1.00 82.12 89 THR A C 1
ATOM 693 O O . THR A 1 89 ? 14.374 2.701 -6.737 1.00 82.12 89 THR A O 1
ATOM 696 N N . GLY A 1 90 ? 16.254 2.230 -5.629 1.00 81.38 90 GLY A N 1
ATOM 697 C CA . GLY A 1 90 ? 16.071 0.773 -5.601 1.00 81.38 90 GLY A CA 1
ATOM 698 C C . GLY A 1 90 ? 14.731 0.334 -5.007 1.00 81.38 90 GLY A C 1
ATOM 699 O O . GLY A 1 90 ? 14.089 -0.570 -5.546 1.00 81.38 90 GLY A O 1
ATOM 700 N N . ALA A 1 91 ? 14.299 0.995 -3.931 1.00 81.88 91 ALA A N 1
ATOM 701 C CA . ALA A 1 91 ? 12.995 0.761 -3.321 1.00 81.88 91 ALA A CA 1
ATOM 702 C C . ALA A 1 91 ? 11.843 1.110 -4.279 1.00 81.88 91 ALA A C 1
ATOM 704 O O . ALA A 1 91 ? 10.914 0.313 -4.408 1.00 81.88 91 ALA A O 1
ATOM 705 N N . ASP A 1 92 ? 11.919 2.238 -4.995 1.00 82.81 92 ASP A N 1
ATOM 706 C CA . ASP A 1 92 ? 10.911 2.631 -5.992 1.00 82.81 92 ASP A CA 1
ATOM 707 C C . ASP A 1 92 ? 10.857 1.634 -7.165 1.00 82.81 92 ASP A C 1
ATOM 709 O O . ASP A 1 92 ? 9.783 1.103 -7.471 1.00 82.81 92 ASP A O 1
ATOM 713 N N . LYS A 1 93 ? 12.013 1.253 -7.745 1.00 83.00 93 LYS A N 1
ATOM 714 C CA . LYS A 1 93 ? 12.078 0.248 -8.835 1.00 83.00 93 LYS A CA 1
ATOM 715 C C . LYS A 1 93 ? 11.384 -1.046 -8.441 1.00 83.00 93 LYS A C 1
ATOM 717 O O . LYS A 1 93 ? 10.547 -1.579 -9.173 1.00 83.00 93 LYS A O 1
ATOM 722 N N . MET A 1 94 ? 11.751 -1.555 -7.269 1.00 83.00 94 MET A N 1
ATOM 723 C CA . MET A 1 94 ? 11.227 -2.815 -6.761 1.00 83.00 94 MET A CA 1
ATOM 724 C C . MET A 1 94 ? 9.741 -2.734 -6.454 1.00 83.00 94 MET A C 1
ATOM 726 O O . MET A 1 94 ? 9.018 -3.701 -6.701 1.00 83.00 94 MET A O 1
ATO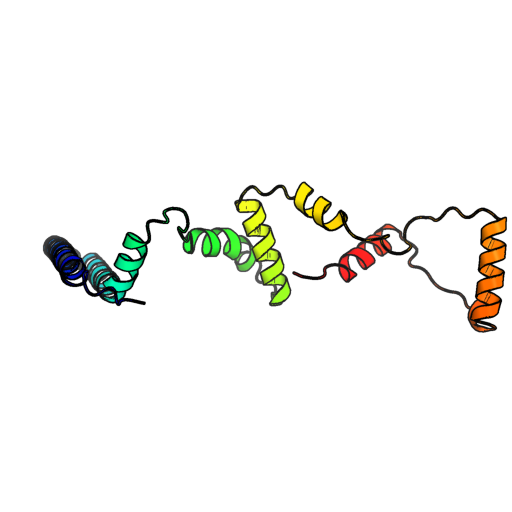M 730 N N . SER A 1 95 ? 9.286 -1.588 -5.955 1.00 80.56 95 SER A N 1
ATOM 731 C CA . SER A 1 95 ? 7.883 -1.364 -5.635 1.00 80.56 95 SER A CA 1
ATOM 732 C C . SER A 1 95 ? 7.014 -1.437 -6.890 1.00 80.56 95 SER A C 1
ATOM 734 O O . SER A 1 95 ? 6.064 -2.223 -6.949 1.00 80.56 95 SER A O 1
ATOM 736 N N . ARG A 1 96 ? 7.405 -0.717 -7.945 1.00 84.12 96 ARG A N 1
ATOM 737 C CA . ARG A 1 96 ? 6.692 -0.701 -9.233 1.00 84.12 96 ARG A CA 1
ATOM 738 C C . ARG A 1 96 ? 6.627 -2.080 -9.888 1.00 84.12 96 ARG A C 1
ATOM 740 O O . ARG A 1 96 ? 5.565 -2.491 -10.349 1.00 84.12 96 ARG A O 1
ATOM 747 N N . LEU A 1 97 ? 7.736 -2.823 -9.885 1.00 84.88 97 LEU A N 1
ATOM 748 C CA . LEU A 1 97 ? 7.785 -4.181 -10.442 1.00 84.88 97 LEU A CA 1
ATOM 749 C C . LEU A 1 97 ? 6.859 -5.148 -9.698 1.00 84.88 97 LEU A C 1
ATOM 751 O O . LEU A 1 97 ? 6.185 -5.972 -10.318 1.00 84.88 97 LEU A O 1
ATOM 755 N N . ARG A 1 98 ? 6.807 -5.048 -8.366 1.00 82.62 98 ARG A N 1
ATOM 756 C CA . ARG A 1 98 ? 5.930 -5.894 -7.553 1.00 82.62 98 ARG A CA 1
ATOM 757 C C . ARG A 1 98 ? 4.452 -5.578 -7.774 1.00 82.62 98 ARG A C 1
ATOM 759 O O . ARG A 1 98 ? 3.680 -6.521 -7.930 1.00 82.62 98 ARG A O 1
ATOM 766 N N . ILE A 1 99 ? 4.074 -4.299 -7.869 1.00 81.81 99 ILE A N 1
ATOM 767 C CA . ILE A 1 99 ? 2.702 -3.906 -8.237 1.00 81.81 99 ILE A CA 1
ATOM 768 C C . ILE A 1 99 ? 2.337 -4.463 -9.612 1.00 81.81 99 ILE A C 1
ATOM 770 O O . ILE A 1 99 ? 1.282 -5.069 -9.764 1.00 81.81 99 ILE A O 1
ATOM 774 N N . TYR A 1 100 ? 3.213 -4.296 -10.607 1.00 83.25 100 TYR A N 1
ATOM 775 C CA . TYR A 1 100 ? 2.952 -4.767 -11.966 1.00 83.25 100 TYR A CA 1
ATOM 776 C C . TYR A 1 100 ? 2.670 -6.274 -12.002 1.00 83.25 100 TYR A C 1
ATOM 778 O O . TYR A 1 100 ? 1.693 -6.707 -12.608 1.00 83.25 100 TYR A O 1
ATOM 786 N N . ARG A 1 101 ? 3.470 -7.070 -11.280 1.00 82.44 101 ARG A N 1
ATOM 787 C CA . ARG A 1 101 ? 3.234 -8.511 -11.128 1.00 82.44 101 ARG A CA 1
ATOM 788 C C . ARG A 1 101 ? 1.906 -8.813 -10.426 1.00 82.44 101 ARG A C 1
ATOM 790 O O . ARG A 1 101 ? 1.196 -9.715 -10.860 1.00 82.44 101 ARG A O 1
ATOM 797 N N . GLN A 1 102 ? 1.584 -8.099 -9.345 1.00 81.44 102 GLN A N 1
ATOM 798 C CA . GLN A 1 102 ? 0.350 -8.320 -8.582 1.00 81.44 102 GLN A CA 1
ATOM 799 C C . GLN A 1 102 ? -0.899 -7.983 -9.407 1.00 81.44 102 GLN A C 1
ATOM 801 O O . GLN A 1 102 ? -1.904 -8.683 -9.318 1.00 81.44 102 GLN A O 1
ATOM 806 N N . ASN A 1 103 ? -0.791 -6.986 -10.283 1.00 82.31 103 ASN A N 1
ATOM 807 C CA . ASN A 1 103 ? -1.803 -6.628 -11.275 1.00 82.31 103 ASN A CA 1
ATOM 808 C C . ASN A 1 103 ? -1.817 -7.580 -12.487 1.00 82.31 103 ASN A C 1
ATOM 810 O O . ASN A 1 103 ? -2.344 -7.223 -13.535 1.00 82.31 103 ASN A O 1
ATOM 814 N N . GLN A 1 104 ? -1.224 -8.775 -12.361 1.00 84.38 104 GLN A N 1
ATOM 815 C CA . GLN A 1 104 ? -1.161 -9.809 -13.400 1.00 84.38 104 GLN A CA 1
ATOM 816 C C . GLN A 1 104 ? -0.462 -9.358 -14.692 1.00 84.38 104 GLN A C 1
ATOM 818 O O . GLN A 1 104 ? -0.647 -9.950 -15.754 1.00 84.38 104 GLN A O 1
ATOM 823 N N . GLY A 1 105 ? 0.383 -8.329 -14.606 1.00 82.00 105 GLY A N 1
ATOM 824 C CA . GLY A 1 105 ? 1.200 -7.875 -15.718 1.00 82.00 105 GLY A CA 1
ATOM 825 C C . GLY A 1 105 ? 2.181 -8.958 -16.170 1.00 82.00 105 GLY A C 1
ATOM 826 O O . GLY A 1 105 ? 2.823 -9.634 -15.357 1.00 82.00 105 GLY A O 1
ATOM 827 N N . ASN A 1 106 ? 2.326 -9.122 -17.485 1.00 85.62 106 ASN A N 1
ATOM 828 C CA . ASN A 1 106 ? 3.233 -10.106 -18.054 1.00 85.62 106 ASN A CA 1
ATOM 829 C C . ASN A 1 106 ? 4.685 -9.622 -17.945 1.00 85.62 106 ASN A C 1
ATOM 831 O O . ASN A 1 106 ? 5.156 -8.782 -18.711 1.00 85.62 106 ASN A O 1
ATOM 835 N N . MET A 1 107 ? 5.430 -10.190 -16.996 1.00 79.88 107 MET A N 1
ATOM 836 C CA . MET A 1 107 ? 6.823 -9.810 -16.748 1.00 79.88 107 MET A CA 1
ATOM 837 C C . MET A 1 107 ? 7.721 -10.009 -17.982 1.00 79.88 107 MET A C 1
ATOM 839 O O . MET A 1 107 ? 8.634 -9.217 -18.213 1.00 79.88 107 MET A O 1
ATOM 843 N N . LEU A 1 108 ? 7.457 -11.034 -18.803 1.00 78.06 108 LEU A N 1
ATOM 844 C CA . LEU A 1 108 ? 8.215 -11.283 -20.033 1.00 78.06 108 LEU A CA 1
ATOM 845 C C . LEU A 1 108 ? 7.941 -10.208 -21.081 1.00 78.06 108 LEU A C 1
ATOM 847 O O . LEU A 1 108 ? 8.857 -9.794 -21.789 1.00 78.06 108 LEU A O 1
ATOM 851 N N . GLU A 1 109 ? 6.696 -9.752 -21.175 1.00 78.81 109 GLU A N 1
ATOM 852 C CA . GLU A 1 109 ? 6.308 -8.663 -22.064 1.00 78.81 109 GLU A CA 1
ATOM 853 C C . GLU A 1 109 ? 6.932 -7.341 -21.626 1.00 78.81 109 GLU A C 1
ATOM 855 O O . GLU A 1 109 ? 7.520 -6.658 -22.456 1.00 78.81 109 GLU A O 1
ATOM 860 N N . LEU A 1 110 ? 6.925 -7.028 -20.328 1.00 78.12 110 LEU A N 1
ATOM 861 C CA . LEU A 1 110 ? 7.571 -5.827 -19.795 1.00 78.12 110 LEU A CA 1
ATOM 862 C C . LEU A 1 110 ? 9.084 -5.810 -20.083 1.00 78.12 110 LEU A C 1
ATOM 864 O O . LEU A 1 110 ? 9.620 -4.791 -20.518 1.00 78.12 110 LEU A O 1
ATOM 868 N N . VAL A 1 111 ? 9.772 -6.949 -19.938 1.00 75.81 111 VAL A N 1
ATOM 869 C CA . VAL A 1 111 ? 11.192 -7.079 -20.326 1.00 75.81 111 VAL A CA 1
ATOM 870 C C . VAL A 1 111 ? 11.377 -6.945 -21.842 1.00 75.81 111 VAL A C 1
ATOM 872 O O . VAL A 1 111 ? 12.350 -6.349 -22.302 1.00 75.81 111 VAL A O 1
ATOM 875 N N . ARG A 1 112 ? 10.461 -7.487 -22.652 1.00 73.12 112 ARG A N 1
ATOM 876 C CA . ARG A 1 112 ? 10.501 -7.350 -24.119 1.00 73.12 112 ARG A CA 1
ATOM 877 C C . ARG A 1 112 ? 10.215 -5.920 -24.574 1.00 73.12 112 ARG A C 1
ATOM 879 O O . ARG A 1 112 ? 10.836 -5.485 -25.533 1.00 73.12 112 ARG A O 1
ATOM 886 N N . TYR A 1 113 ? 9.339 -5.195 -23.887 1.00 68.69 113 TYR A N 1
ATOM 887 C CA . TYR A 1 113 ? 9.048 -3.786 -24.133 1.00 68.69 113 TYR A CA 1
ATOM 888 C C . TYR A 1 113 ? 10.275 -2.919 -23.844 1.00 68.69 113 TYR A C 1
ATOM 890 O O . TYR A 1 113 ? 10.664 -2.112 -24.680 1.00 68.69 113 TYR A O 1
ATOM 898 N N . GLN A 1 114 ? 10.975 -3.181 -22.735 1.00 61.19 114 GLN A N 1
ATOM 899 C CA . GLN A 1 114 ? 12.268 -2.547 -22.444 1.00 61.19 114 GLN A CA 1
ATOM 900 C C . GLN A 1 114 ? 13.328 -2.829 -23.521 1.00 61.19 114 GLN A C 1
ATOM 902 O O . GLN A 1 114 ? 14.195 -1.997 -23.762 1.00 61.19 114 GLN A O 1
ATOM 907 N N . LYS A 1 115 ? 13.257 -3.985 -24.194 1.00 56.72 115 LYS A N 1
ATOM 908 C CA . LYS A 1 115 ? 14.119 -4.299 -25.343 1.00 56.72 115 LYS A CA 1
ATOM 909 C C . LYS A 1 115 ? 13.688 -3.613 -26.644 1.00 56.72 115 LYS A C 1
ATOM 911 O O . LYS A 1 115 ? 14.490 -3.590 -27.574 1.00 56.72 115 LYS A O 1
ATOM 916 N N . LYS A 1 116 ? 12.444 -3.126 -26.760 1.00 51.12 116 LYS A N 1
ATOM 917 C CA . LYS A 1 116 ? 11.835 -2.810 -28.063 1.00 51.12 116 LYS A CA 1
ATOM 918 C C . LYS A 1 116 ? 12.016 -1.392 -28.587 1.00 51.12 116 LYS A C 1
ATOM 920 O O . LYS A 1 116 ? 11.619 -1.161 -29.716 1.00 51.12 116 LYS A O 1
ATOM 925 N N . GLU A 1 117 ? 12.731 -0.518 -27.896 1.00 51.59 117 GLU A N 1
ATOM 926 C CA . GLU A 1 117 ? 13.493 0.533 -28.573 1.00 51.59 117 GLU A CA 1
ATOM 927 C C . GLU A 1 117 ? 14.798 0.785 -27.828 1.00 51.59 117 GLU A C 1
ATOM 929 O O . GLU A 1 117 ? 14.856 1.562 -26.884 1.00 51.59 117 GLU A O 1
ATOM 934 N N . MET A 1 118 ? 15.870 0.152 -28.297 1.00 43.16 118 MET A N 1
ATOM 935 C CA . MET A 1 118 ? 17.182 0.786 -28.305 1.00 43.16 118 MET A CA 1
ATOM 936 C C . MET A 1 118 ? 17.830 0.470 -29.649 1.00 43.16 118 MET A C 1
ATOM 938 O O . MET A 1 118 ? 18.051 -0.696 -29.977 1.00 43.16 118 MET A O 1
ATOM 942 N N . LYS A 1 119 ? 18.115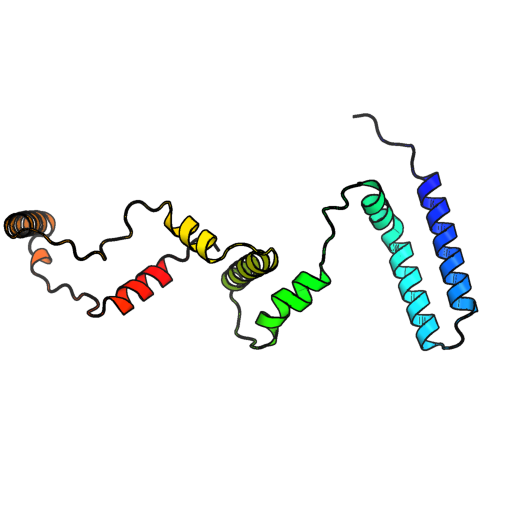 1.514 -30.441 1.00 49.34 119 LYS A N 1
ATOM 943 C CA . LYS A 1 119 ? 19.058 1.426 -31.561 1.00 49.34 119 LYS A CA 1
ATOM 944 C C . LYS A 1 119 ? 20.327 0.778 -31.013 1.00 49.34 119 LYS A C 1
ATOM 946 O O . LYS A 1 119 ? 21.000 1.407 -30.211 1.00 49.34 119 LYS A O 1
ATOM 951 N N . GLN A 1 120 ? 20.579 -0.467 -31.417 1.00 43.22 120 GLN A N 1
ATOM 952 C CA . GLN A 1 120 ? 21.827 -1.207 -31.234 1.00 43.22 120 GLN A CA 1
ATOM 953 C C . GLN A 1 120 ? 22.426 -1.099 -29.823 1.00 43.22 120 GLN A C 1
ATOM 955 O O . GLN A 1 120 ? 23.162 -0.170 -29.495 1.00 43.22 120 GLN A O 1
ATOM 960 N N . VAL A 1 121 ? 22.169 -2.112 -28.995 1.00 41.12 121 VAL A N 1
ATOM 961 C CA . VAL A 1 121 ? 22.926 -2.349 -27.762 1.00 41.12 121 VAL A CA 1
ATOM 962 C C . VAL A 1 121 ? 24.400 -2.585 -28.125 1.00 41.12 121 VAL A C 1
ATOM 964 O O . VAL A 1 121 ? 24.825 -3.695 -28.420 1.00 41.12 121 VAL A O 1
ATOM 967 N N . SER A 1 122 ? 25.159 -1.491 -28.149 1.00 45.38 122 SER A N 1
ATOM 968 C CA . SER A 1 122 ? 26.535 -1.361 -27.670 1.00 45.38 122 SER A CA 1
ATOM 969 C C . SER A 1 122 ? 27.464 -2.573 -27.878 1.00 45.38 122 SER A C 1
ATOM 971 O O . SER A 1 122 ? 27.819 -3.247 -26.912 1.00 45.38 122 SER A O 1
ATOM 973 N N . GLY A 1 123 ? 27.900 -2.821 -29.118 1.00 49.03 123 GLY A N 1
ATOM 974 C CA . GLY A 1 123 ? 29.204 -3.438 -29.433 1.00 49.03 123 GLY A CA 1
ATOM 975 C C . GLY A 1 123 ? 29.546 -4.814 -28.837 1.00 49.03 123 GLY A C 1
ATOM 976 O O . GLY A 1 123 ? 30.721 -5.162 -28.807 1.00 49.03 123 GLY A O 1
ATOM 977 N N . ALA A 1 124 ? 28.570 -5.582 -28.343 1.00 47.94 124 ALA A N 1
ATOM 978 C CA . ALA A 1 124 ? 28.787 -6.900 -27.728 1.00 47.94 124 ALA A CA 1
ATOM 979 C C . ALA A 1 124 ? 28.266 -8.070 -28.580 1.00 47.94 124 ALA A C 1
ATOM 981 O O . ALA A 1 124 ? 28.231 -9.210 -28.113 1.00 47.94 124 ALA A O 1
ATOM 982 N N . GLU A 1 125 ? 27.846 -7.795 -29.811 1.00 48.72 125 GLU A N 1
ATOM 983 C CA . GLU A 1 125 ? 27.737 -8.826 -30.838 1.00 48.72 125 GLU A CA 1
ATOM 984 C C . GLU A 1 125 ? 29.152 -9.087 -31.365 1.00 48.72 125 GLU A C 1
ATOM 986 O O . GLU A 1 125 ? 29.910 -8.140 -31.583 1.00 48.72 125 GLU A O 1
ATOM 991 N N . GLU A 1 126 ? 29.538 -10.355 -31.528 1.00 49.81 126 GLU A N 1
ATOM 992 C CA . GLU A 1 126 ? 30.710 -10.688 -32.340 1.00 49.81 126 GLU A CA 1
ATOM 993 C C . GLU A 1 126 ? 30.413 -10.204 -33.756 1.00 49.81 126 GLU A C 1
ATOM 995 O O . GLU A 1 126 ? 29.727 -10.866 -34.534 1.00 49.81 126 GLU A O 1
ATOM 1000 N N . ILE A 1 127 ? 30.870 -8.995 -34.069 1.00 56.53 127 ILE A N 1
ATOM 1001 C CA . ILE A 1 127 ? 30.801 -8.481 -35.424 1.00 56.53 127 ILE A CA 1
ATOM 1002 C C . ILE A 1 127 ? 31.837 -9.284 -36.202 1.00 56.53 127 ILE A C 1
ATOM 1004 O O . ILE A 1 127 ? 33.044 -9.082 -36.056 1.00 56.53 127 ILE A O 1
ATOM 1008 N N . ILE A 1 128 ? 31.359 -10.254 -36.978 1.00 59.22 128 ILE A N 1
ATOM 1009 C CA . ILE A 1 128 ? 32.198 -11.021 -37.891 1.00 59.22 128 ILE A CA 1
ATOM 1010 C C . ILE A 1 128 ? 32.590 -10.068 -39.017 1.00 59.22 128 ILE A C 1
ATOM 1012 O O . ILE A 1 128 ? 31.819 -9.828 -39.942 1.00 59.22 128 ILE A O 1
ATOM 1016 N N . TYR A 1 129 ? 33.781 -9.490 -38.914 1.00 63.88 129 TYR A N 1
ATOM 1017 C CA . TYR A 1 129 ? 34.359 -8.695 -39.986 1.00 63.88 129 TYR A CA 1
ATOM 1018 C C . TYR A 1 129 ? 35.020 -9.611 -41.009 1.00 63.88 129 TYR A C 1
ATOM 1020 O O . TYR A 1 129 ? 35.744 -10.547 -40.656 1.00 63.88 129 TYR A O 1
ATOM 1028 N N . SER A 1 130 ? 34.850 -9.301 -42.290 1.00 78.38 130 SER A N 1
ATOM 1029 C CA . SER A 1 130 ? 35.740 -9.849 -43.309 1.00 78.38 130 SER A CA 1
ATOM 1030 C C . SER A 1 130 ? 37.174 -9.347 -43.082 1.00 78.38 130 SER A C 1
ATOM 1032 O O . SER A 1 130 ? 37.398 -8.251 -42.558 1.00 78.38 130 SER A O 1
ATOM 1034 N N . ALA A 1 131 ? 38.175 -10.112 -43.529 1.00 74.69 131 ALA A N 1
ATOM 1035 C CA . ALA A 1 131 ? 39.583 -9.710 -43.425 1.00 74.69 131 ALA A CA 1
ATOM 1036 C C . ALA A 1 131 ? 39.845 -8.319 -44.043 1.00 74.69 131 ALA A C 1
ATOM 1038 O O . ALA A 1 131 ? 40.617 -7.519 -43.517 1.00 74.69 131 ALA A O 1
ATOM 1039 N N . THR A 1 132 ? 39.140 -7.993 -45.129 1.00 84.44 132 THR A N 1
ATOM 1040 C CA . THR A 1 132 ? 39.188 -6.683 -45.788 1.00 84.44 132 THR A CA 1
ATOM 1041 C C . THR A 1 132 ? 38.641 -5.543 -44.933 1.00 84.44 132 THR A C 1
ATOM 1043 O O . THR A 1 132 ? 39.180 -4.435 -44.975 1.00 84.44 132 THR A O 1
ATOM 1046 N N . GLU A 1 133 ? 37.587 -5.787 -44.158 1.00 81.62 133 GLU A N 1
ATOM 1047 C CA . GLU A 1 133 ? 36.996 -4.784 -43.269 1.00 81.62 133 GLU A CA 1
ATOM 1048 C C . GLU A 1 133 ? 37.882 -4.532 -42.051 1.00 81.62 133 GLU A C 1
ATOM 1050 O O . GLU A 1 133 ? 38.113 -3.370 -41.714 1.00 81.62 133 GLU A O 1
ATOM 1055 N N . MET A 1 134 ? 38.482 -5.583 -41.480 1.00 77.81 134 MET A N 1
ATOM 1056 C CA . MET A 1 134 ? 39.465 -5.454 -40.397 1.00 77.81 134 MET A CA 1
ATOM 1057 C C . MET A 1 134 ? 40.620 -4.525 -40.782 1.00 77.81 134 MET A C 1
ATOM 1059 O O . MET A 1 134 ? 40.910 -3.566 -40.069 1.00 77.81 134 MET A O 1
ATOM 1063 N N . ILE A 1 135 ? 41.232 -4.748 -41.950 1.00 82.12 135 ILE A N 1
ATOM 1064 C CA . ILE A 1 135 ? 42.375 -3.948 -42.422 1.00 82.12 135 ILE A CA 1
ATOM 1065 C C . ILE A 1 135 ? 41.976 -2.480 -42.637 1.00 82.12 135 ILE A C 1
ATOM 1067 O O . ILE A 1 135 ? 42.759 -1.564 -42.363 1.00 82.12 135 ILE A O 1
ATOM 1071 N N . ARG A 1 136 ? 40.762 -2.223 -43.141 1.00 85.06 136 ARG A N 1
ATOM 1072 C CA . ARG A 1 136 ? 40.253 -0.852 -43.314 1.00 85.06 136 ARG A CA 1
ATOM 1073 C C . ARG A 1 136 ? 40.058 -0.159 -41.969 1.00 85.06 136 ARG A C 1
ATOM 1075 O O . ARG A 1 136 ? 40.461 0.998 -41.834 1.00 85.06 136 ARG A O 1
ATOM 1082 N N . MET A 1 137 ? 39.482 -0.854 -40.990 1.00 78.88 137 MET A N 1
ATOM 1083 C CA . MET A 1 137 ? 39.269 -0.316 -39.646 1.00 78.88 137 MET A CA 1
ATOM 1084 C C . MET A 1 137 ? 40.589 -0.056 -38.922 1.00 78.88 137 MET A C 1
ATOM 1086 O O . MET A 1 137 ? 40.756 1.015 -38.343 1.00 78.88 137 MET A O 1
ATOM 1090 N N . GLU A 1 138 ? 41.559 -0.965 -39.019 1.00 77.19 138 GLU A N 1
ATOM 1091 C CA . GLU A 1 138 ? 42.885 -0.790 -38.419 1.00 77.19 138 GLU A CA 1
ATOM 1092 C C . GLU A 1 138 ? 43.600 0.446 -38.992 1.00 77.19 138 GLU A C 1
ATOM 1094 O O . GLU A 1 138 ? 44.094 1.293 -38.245 1.00 77.19 138 GLU A O 1
ATOM 1099 N N . LYS A 1 139 ? 43.576 0.625 -40.322 1.00 84.88 139 LYS A N 1
ATOM 1100 C CA . LYS A 1 139 ? 44.140 1.817 -40.983 1.00 84.88 139 LYS A CA 1
ATOM 1101 C C . LYS A 1 139 ? 43.425 3.105 -40.571 1.00 84.88 139 LYS A C 1
ATOM 1103 O O . LYS A 1 139 ? 44.081 4.133 -40.397 1.00 84.88 139 LYS A O 1
ATOM 1108 N N . ALA A 1 140 ? 42.102 3.074 -40.421 1.00 84.19 140 ALA A N 1
ATOM 1109 C CA . ALA A 1 140 ? 41.329 4.226 -39.959 1.00 84.19 140 ALA A CA 1
ATOM 1110 C C . ALA A 1 140 ? 41.646 4.577 -38.495 1.00 84.19 140 ALA A C 1
ATOM 1112 O O . ALA A 1 140 ? 41.842 5.751 -38.175 1.00 84.19 140 ALA A O 1
ATOM 1113 N N . ASN A 1 141 ? 41.778 3.572 -37.627 1.00 79.12 141 ASN A N 1
ATOM 1114 C CA . ASN A 1 141 ? 42.154 3.758 -36.227 1.00 79.12 141 ASN A CA 1
ATOM 1115 C C . ASN A 1 141 ? 43.572 4.315 -36.088 1.00 79.12 141 ASN A C 1
ATOM 1117 O O . ASN A 1 141 ? 43.756 5.275 -35.344 1.00 79.12 141 ASN A O 1
ATOM 1121 N N . LYS A 1 142 ? 44.545 3.813 -36.859 1.00 82.62 142 LYS A N 1
ATOM 1122 C CA . LYS A 1 142 ? 45.915 4.360 -36.890 1.00 82.62 142 LYS A CA 1
ATOM 1123 C C . LYS A 1 142 ? 45.947 5.830 -37.304 1.00 82.62 142 LYS A C 1
ATOM 1125 O O . LYS A 1 142 ? 46.652 6.623 -36.690 1.00 82.62 142 LYS A O 1
ATOM 1130 N N . ARG A 1 143 ? 45.124 6.229 -38.281 1.00 82.69 143 ARG A N 1
ATOM 1131 C CA . ARG A 1 143 ? 44.984 7.646 -38.672 1.00 82.69 143 ARG A CA 1
ATOM 1132 C C . ARG A 1 143 ? 44.383 8.511 -37.565 1.00 82.69 143 ARG A C 1
ATOM 1134 O O . ARG A 1 143 ? 44.761 9.668 -37.441 1.00 82.69 143 ARG A O 1
ATOM 1141 N N . LYS A 1 144 ? 43.438 7.970 -36.792 1.00 79.88 144 LYS A N 1
ATOM 1142 C CA . LYS A 1 144 ? 42.718 8.713 -35.749 1.00 79.88 144 LYS A CA 1
ATOM 1143 C C . LYS A 1 144 ? 43.497 8.816 -34.435 1.00 79.88 144 LYS A C 1
ATOM 1145 O O . LYS A 1 144 ? 43.426 9.844 -33.774 1.00 79.88 144 LYS A O 1
ATOM 1150 N N . LEU A 1 145 ? 44.183 7.745 -34.040 1.00 78.31 145 LEU A N 1
ATOM 1151 C CA . LEU A 1 145 ? 44.784 7.581 -32.713 1.00 78.31 145 LEU A CA 1
ATOM 1152 C C . LEU A 1 145 ? 46.319 7.685 -32.725 1.00 78.31 145 LEU A C 1
ATOM 1154 O O . LEU A 1 145 ? 46.922 7.840 -31.664 1.00 78.31 145 LEU A O 1
ATOM 1158 N N . GLY A 1 146 ? 46.960 7.628 -33.898 1.00 81.31 146 GLY A N 1
ATOM 1159 C CA . GLY A 1 146 ? 48.415 7.730 -34.028 1.00 81.31 146 GLY A CA 1
ATOM 1160 C C . GLY A 1 146 ? 49.139 6.670 -33.194 1.00 81.31 146 GLY A C 1
ATOM 1161 O O . GLY A 1 146 ? 48.806 5.491 -33.271 1.00 81.31 146 GLY A O 1
ATOM 1162 N N . VAL A 1 147 ? 50.087 7.103 -32.354 1.00 77.12 147 VAL A N 1
ATOM 1163 C CA . VAL A 1 147 ? 50.885 6.236 -31.458 1.00 77.12 147 VAL A CA 1
ATOM 1164 C C . VAL A 1 147 ? 50.012 5.459 -30.459 1.00 77.12 147 VAL A C 1
ATOM 1166 O O . VAL A 1 147 ? 50.378 4.370 -30.031 1.00 77.12 147 VAL A O 1
ATOM 1169 N N . LEU A 1 148 ? 48.828 5.978 -30.113 1.00 73.38 148 LEU A N 1
ATOM 1170 C CA . LEU A 1 148 ? 47.899 5.333 -29.179 1.00 73.38 148 LEU A CA 1
ATOM 1171 C C . LEU A 1 148 ? 47.197 4.105 -29.794 1.00 73.38 148 LEU A C 1
ATOM 1173 O O . LEU A 1 148 ? 46.604 3.315 -29.065 1.00 73.38 148 LEU A O 1
ATOM 1177 N N . ALA A 1 149 ? 47.239 3.942 -31.122 1.00 75.00 149 ALA A N 1
ATOM 1178 C CA . ALA A 1 149 ? 46.561 2.848 -31.818 1.00 75.00 149 ALA A CA 1
ATOM 1179 C C . ALA A 1 149 ? 47.168 1.468 -31.523 1.00 75.00 149 ALA A C 1
ATOM 1181 O O . ALA A 1 149 ? 46.454 0.472 -31.604 1.00 75.00 149 ALA A O 1
ATOM 1182 N N . ASP A 1 150 ? 48.457 1.421 -31.176 1.00 75.12 150 ASP A N 1
ATOM 1183 C CA . ASP A 1 150 ? 49.202 0.177 -30.957 1.00 75.12 150 ASP A CA 1
ATOM 1184 C C . ASP A 1 150 ? 49.244 -0.240 -29.470 1.00 75.12 150 ASP A C 1
ATOM 1186 O O . ASP A 1 150 ? 49.884 -1.229 -29.112 1.00 75.12 150 ASP A O 1
ATOM 1190 N N . LEU A 1 151 ? 48.568 0.497 -28.576 1.00 73.50 151 LEU A N 1
ATOM 1191 C CA . LEU A 1 151 ? 48.489 0.128 -27.162 1.00 73.50 151 LEU A CA 1
ATOM 1192 C C . LEU A 1 151 ? 47.587 -1.099 -26.953 1.00 73.50 151 LEU A C 1
ATOM 1194 O O . LEU A 1 151 ? 46.499 -1.170 -27.531 1.00 73.50 151 LEU A O 1
ATOM 1198 N N . PRO A 1 152 ? 47.977 -2.038 -26.071 1.00 65.56 152 PRO A N 1
ATOM 1199 C CA . PRO A 1 152 ? 47.147 -3.187 -25.748 1.00 65.56 152 PRO A CA 1
ATOM 1200 C C . PRO A 1 152 ? 45.883 -2.728 -25.013 1.00 65.56 152 PRO A C 1
ATOM 1202 O O . PRO A 1 152 ? 45.933 -2.262 -23.874 1.00 65.56 152 PRO A O 1
ATOM 1205 N N . VAL A 1 153 ? 44.734 -2.872 -25.671 1.00 62.62 153 VAL A N 1
ATOM 1206 C CA . VAL A 1 153 ? 43.421 -2.669 -25.054 1.00 62.62 153 VAL A CA 1
ATOM 1207 C C . VAL A 1 153 ? 42.976 -3.997 -24.456 1.00 62.62 153 VAL A C 1
ATOM 1209 O O . VAL A 1 153 ? 42.709 -4.957 -25.176 1.00 62.62 153 VAL A O 1
ATOM 1212 N N . TYR A 1 154 ? 42.902 -4.054 -23.130 1.00 61.41 154 TYR A N 1
ATOM 1213 C CA . TYR A 1 154 ? 42.384 -5.223 -22.432 1.00 61.41 154 TYR A CA 1
ATOM 1214 C C . TYR A 1 154 ? 40.861 -5.192 -22.433 1.00 61.41 154 TYR A C 1
ATOM 1216 O O . TYR A 1 154 ? 40.244 -4.237 -21.961 1.00 61.41 154 TYR A O 1
ATOM 1224 N N . ASP A 1 155 ? 40.264 -6.259 -22.948 1.00 62.97 155 ASP A N 1
ATOM 1225 C CA . ASP A 1 155 ? 38.825 -6.464 -22.926 1.00 62.97 155 ASP A CA 1
ATOM 1226 C C . ASP A 1 155 ? 38.462 -7.513 -21.868 1.00 62.97 155 ASP A C 1
ATOM 1228 O O . ASP A 1 155 ? 39.263 -8.382 -21.518 1.00 62.97 155 ASP A O 1
ATOM 1232 N N . ILE A 1 156 ? 37.246 -7.439 -21.335 1.00 68.00 156 ILE A N 1
ATOM 1233 C CA . ILE A 1 156 ? 36.765 -8.382 -20.327 1.00 68.00 156 ILE A CA 1
ATOM 1234 C C . ILE A 1 156 ? 36.598 -9.748 -21.014 1.00 68.00 156 ILE A C 1
ATOM 1236 O O . ILE A 1 156 ? 35.726 -9.889 -21.868 1.00 68.00 156 ILE A O 1
ATOM 1240 N N . PRO A 1 157 ? 37.365 -10.785 -20.647 1.00 63.50 157 PRO A N 1
ATOM 1241 C CA . PRO A 1 157 ? 37.470 -12.002 -21.457 1.00 63.50 157 PRO A CA 1
ATOM 1242 C C . PRO A 1 157 ? 36.181 -12.834 -21.491 1.00 63.50 157 PRO A C 1
ATOM 1244 O O . PRO A 1 157 ? 35.988 -13.651 -22.384 1.00 63.50 157 PRO A O 1
ATOM 1247 N N . TYR A 1 158 ? 35.271 -12.621 -20.538 1.00 69.38 158 TYR A N 1
ATOM 1248 C CA . TYR A 1 158 ? 34.062 -13.425 -20.404 1.00 69.38 158 TYR A CA 1
ATOM 1249 C C . TYR A 1 158 ? 32.827 -12.680 -20.934 1.00 69.38 158 TYR A C 1
ATOM 1251 O O . TYR A 1 158 ? 32.393 -11.697 -20.319 1.00 69.38 158 TYR A O 1
ATOM 1259 N N . PRO A 1 159 ? 32.174 -13.182 -22.004 1.00 63.81 159 PRO A N 1
ATOM 1260 C CA . PRO A 1 159 ? 30.970 -12.571 -22.574 1.00 63.81 159 PRO A CA 1
ATOM 1261 C C . PRO A 1 159 ? 29.836 -12.427 -21.554 1.00 63.81 159 PRO A C 1
ATOM 1263 O O . PRO A 1 159 ? 29.068 -11.469 -21.587 1.00 63.81 159 PRO A O 1
ATOM 1266 N N . GLN A 1 160 ? 29.741 -13.369 -20.612 1.00 60.22 160 GLN A N 1
ATOM 1267 C CA . GLN A 1 160 ? 28.766 -13.329 -19.522 1.00 60.22 160 GLN A CA 1
ATOM 1268 C C . GLN A 1 160 ? 29.005 -12.133 -18.590 1.00 60.22 160 GLN A C 1
ATOM 1270 O O . GLN A 1 160 ? 28.055 -11.457 -18.205 1.00 60.22 160 GLN A O 1
ATOM 1275 N N . ILE A 1 161 ? 30.267 -11.817 -18.285 1.00 66.44 161 ILE A N 1
ATOM 1276 C CA . ILE A 1 161 ? 30.635 -10.684 -17.429 1.00 66.44 161 ILE A CA 1
ATOM 1277 C C . ILE A 1 161 ? 30.409 -9.363 -18.165 1.00 66.44 161 ILE A C 1
ATOM 1279 O O . ILE A 1 161 ? 29.859 -8.442 -17.566 1.00 66.44 161 ILE A O 1
ATOM 1283 N N . LYS A 1 162 ? 30.715 -9.283 -19.470 1.00 65.56 162 LYS A N 1
ATOM 1284 C CA . LYS A 1 162 ? 30.350 -8.117 -20.298 1.00 65.56 162 LYS A CA 1
ATOM 1285 C C . LYS A 1 162 ? 28.846 -7.865 -20.287 1.00 65.56 162 LYS A C 1
ATOM 1287 O O . LYS A 1 162 ? 28.419 -6.738 -20.058 1.00 65.56 162 LYS A O 1
ATOM 1292 N N . LYS A 1 163 ? 28.038 -8.919 -20.461 1.00 60.16 163 LYS A N 1
ATOM 1293 C CA . LYS A 1 163 ? 26.569 -8.835 -20.390 1.00 60.16 163 LYS A CA 1
ATOM 1294 C C . LYS A 1 163 ? 26.105 -8.348 -19.019 1.00 60.16 163 LYS A C 1
ATO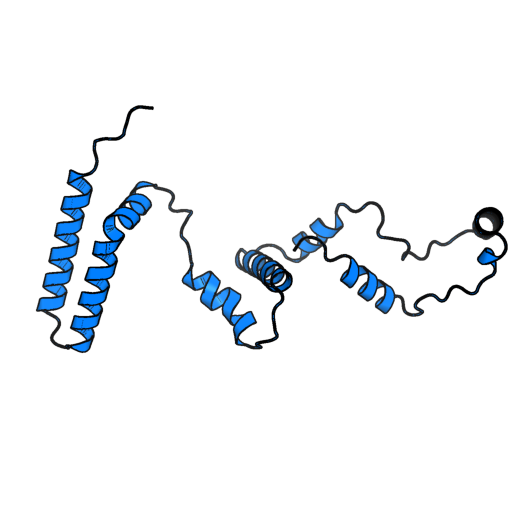M 1296 O O . LYS A 1 163 ? 25.267 -7.457 -18.955 1.00 60.16 163 LYS A O 1
ATOM 1301 N N . ILE A 1 164 ? 26.662 -8.882 -17.929 1.00 64.00 164 ILE A N 1
ATOM 1302 C CA . ILE A 1 164 ? 26.330 -8.451 -16.561 1.00 64.00 164 ILE A CA 1
ATOM 1303 C C . ILE A 1 164 ? 26.725 -6.986 -16.329 1.00 64.00 164 ILE A C 1
ATOM 1305 O O . ILE A 1 164 ? 25.933 -6.238 -15.762 1.00 64.00 164 ILE A O 1
ATOM 1309 N N . ALA A 1 165 ? 27.915 -6.563 -16.760 1.00 61.03 165 ALA A N 1
ATOM 1310 C CA . ALA A 1 165 ? 28.392 -5.189 -16.618 1.00 61.03 165 ALA A CA 1
ATOM 1311 C C . ALA A 1 165 ? 27.539 -4.203 -17.432 1.00 61.03 165 ALA A C 1
ATOM 1313 O O . ALA A 1 165 ? 27.095 -3.190 -16.896 1.00 61.03 165 ALA A O 1
ATOM 1314 N N . ALA A 1 166 ? 27.230 -4.540 -18.687 1.00 58.06 166 ALA A N 1
ATOM 1315 C CA . ALA A 1 166 ? 26.348 -3.754 -19.544 1.00 58.06 166 ALA A CA 1
ATOM 1316 C C . ALA A 1 166 ? 24.937 -3.649 -18.945 1.00 58.06 166 ALA A C 1
ATOM 1318 O O . ALA A 1 166 ? 24.406 -2.552 -18.806 1.00 58.06 166 ALA A O 1
ATOM 1319 N N . LEU A 1 167 ? 24.353 -4.766 -18.500 1.00 56.94 167 LEU A N 1
ATOM 1320 C CA . LEU A 1 167 ? 23.041 -4.770 -17.848 1.00 56.94 167 LEU A CA 1
ATOM 1321 C C . LEU A 1 167 ? 23.040 -3.932 -16.564 1.00 56.94 167 LEU A C 1
ATOM 1323 O O . LEU A 1 167 ? 22.132 -3.131 -16.376 1.00 56.94 167 LEU A O 1
ATOM 1327 N N . LYS A 1 168 ? 24.058 -4.059 -15.701 1.00 58.22 168 LYS A N 1
ATOM 1328 C CA . LYS A 1 168 ? 24.171 -3.265 -14.463 1.00 58.22 168 LYS A CA 1
ATOM 1329 C C . LYS A 1 168 ? 24.286 -1.763 -14.737 1.00 58.22 168 LYS A C 1
ATOM 1331 O O . LYS A 1 168 ? 23.680 -0.983 -14.008 1.00 58.22 168 LYS A O 1
ATOM 1336 N N . ASN A 1 169 ? 25.008 -1.371 -15.786 1.00 55.28 169 ASN A N 1
ATOM 1337 C CA . ASN A 1 169 ? 25.189 0.031 -16.173 1.00 55.28 169 ASN A CA 1
ATOM 1338 C C . ASN A 1 169 ? 23.976 0.629 -16.910 1.00 55.28 169 ASN A C 1
ATOM 1340 O O . ASN A 1 169 ? 23.832 1.850 -16.957 1.00 55.28 169 ASN A O 1
ATOM 1344 N N . HIS A 1 170 ? 23.093 -0.208 -17.467 1.00 52.47 170 HIS A N 1
ATOM 1345 C CA . HIS A 1 170 ? 21.949 0.224 -18.279 1.00 52.47 170 HIS A CA 1
ATOM 1346 C C . HIS A 1 170 ? 20.579 0.120 -17.589 1.00 52.47 170 HIS A C 1
ATOM 1348 O O . HIS A 1 170 ? 19.554 0.322 -18.237 1.00 52.47 170 HIS A O 1
ATOM 1354 N N . ILE A 1 171 ? 20.521 -0.109 -16.273 1.00 52.22 171 ILE A N 1
ATOM 1355 C CA . ILE A 1 171 ? 19.272 0.011 -15.497 1.00 52.22 171 ILE A CA 1
ATOM 1356 C C . ILE A 1 171 ? 18.968 1.503 -15.226 1.00 52.22 171 ILE A C 1
ATOM 1358 O O . ILE A 1 171 ? 19.089 2.007 -14.104 1.00 52.22 171 ILE A O 1
ATOM 1362 N N . TRP A 1 172 ? 18.562 2.224 -16.270 1.00 46.41 172 TRP A N 1
ATOM 1363 C CA . TRP A 1 172 ? 18.107 3.615 -16.190 1.00 46.41 172 TRP A CA 1
ATOM 1364 C C . TRP A 1 172 ? 16.603 3.703 -15.913 1.00 46.41 172 TRP A C 1
ATOM 1366 O O . TRP A 1 172 ? 15.818 2.919 -16.438 1.00 46.41 172 TRP A O 1
ATOM 1376 N N . GLY A 1 173 ? 16.198 4.683 -15.100 1.00 51.47 173 GLY A N 1
ATOM 1377 C CA . GLY A 1 173 ? 14.800 5.134 -15.049 1.00 51.47 173 GLY A CA 1
ATOM 1378 C C . GLY A 1 173 ? 13.819 4.307 -14.216 1.00 51.47 173 GLY A C 1
ATOM 1379 O O . GLY A 1 173 ? 12.613 4.503 -14.343 1.00 51.47 173 GLY A O 1
ATOM 1380 N N . LEU A 1 174 ? 14.306 3.442 -13.327 1.00 43.16 174 LEU A N 1
ATOM 1381 C CA . LEU A 1 174 ? 13.571 3.217 -12.081 1.00 43.16 174 LEU A CA 1
ATOM 1382 C C . LEU A 1 174 ? 14.338 3.886 -10.921 1.00 43.16 174 LEU A C 1
ATOM 1384 O O . LEU A 1 174 ? 15.578 4.039 -11.059 1.00 43.16 174 LEU A O 1
#

Radius of gyration: 31.5 Å; chains: 1; bounding box: 79×42×75 Å

Organism: NCBI:txid408170

Secondary structure (DSSP, 8-state):
-------HHHHHHHHHHHHHHHHHHHHH---HHHHHHHHHHHHHHHHTHHHHHHHHHS--TT----HHIIIIIIIHHHHHHS-----HHHHHHHHHHHHHHHTT--HHHHHHHHHSS-SS-TT-S-----HHHHHHHHHHHHHHHGGGGGS-----S-HHHHHHHHHHHT----

InterPro domains:
  IPR009620 Uncharacterised protein family UPF0236 [PF06782] (22-117)